Protein AF-D9VXJ0-F1 (afdb_monomer_lite)

Secondary structure (DSSP, 8-state):
--PPP---------------------------PPP-GGGGGSHHHHHHHHHHHHHHHSS-GGGTT--HHHHHHHHHHHHHH-HHHHHHHHH-TTTHHHHHHHHHHHHHHHHHHHHHHHHHH---HHHHHHHHHHTT-

Sequence (137 aa):
MVAAPQGHARGAGPDGHGHEGRRRAREGSGQVTAPDWRVLDLPQVVALAGRAARRIADGYEDTLTMEYEDARQEALIILATKPDMVNECLSDDSLGLGVLYHRLVRDLIDRVKTEAKYRIRHTSYEAACDAAEKGRV

pLDDT: mean 73.37, std 19.94, range [39.03, 95.38]

Foldseek 3Di:
DDDDDDDDDDDDDDPPPPPPPPPVPPPPPPVQPQFALVLVVDVLLLVLLLVLLVCLCVDDPPLVPQHSVNSSVVLSRVCRRCVVLSCVQPVDPVRHSVVVSVVSSVVSVVVSVVVVVVVVVCPDPVNVVVVVVVVPD

Structure (mmCIF, N/CA/C/O backbone):
data_AF-D9VXJ0-F1
#
_entry.id   AF-D9VXJ0-F1
#
loop_
_atom_site.group_PDB
_atom_site.id
_atom_site.type_symbol
_atom_site.label_atom_id
_atom_site.label_alt_id
_atom_site.label_comp_id
_atom_site.label_asym_id
_atom_site.label_entity_id
_atom_site.label_seq_id
_atom_site.pdbx_PDB_ins_code
_atom_site.Cartn_x
_atom_site.Cartn_y
_atom_site.Cartn_z
_atom_site.occupancy
_atom_site.B_iso_or_equiv
_atom_site.auth_seq_id
_atom_site.auth_comp_id
_atom_site.auth_asym_id
_atom_site.auth_atom_id
_atom_site.pdbx_PDB_model_num
ATOM 1 N N . MET A 1 1 ? 57.555 72.807 -22.433 1.00 44.78 1 MET A N 1
ATOM 2 C CA . MET A 1 1 ? 56.144 72.932 -22.010 1.00 44.78 1 MET A CA 1
ATOM 3 C C . MET A 1 1 ? 55.334 71.894 -22.767 1.00 44.78 1 MET A C 1
ATOM 5 O O . MET A 1 1 ? 55.140 72.108 -23.946 1.00 44.78 1 MET A O 1
ATOM 9 N N . VAL A 1 2 ? 54.963 70.777 -22.133 1.00 44.81 2 VAL A N 1
ATOM 10 C CA . VAL A 1 2 ? 53.614 70.163 -22.109 1.00 44.81 2 VAL A CA 1
ATOM 11 C C . VAL A 1 2 ? 53.652 69.162 -20.946 1.00 44.81 2 VAL A C 1
ATOM 13 O O . VAL A 1 2 ? 54.610 68.406 -20.805 1.00 44.81 2 VAL A O 1
ATOM 16 N N . ALA A 1 3 ? 52.673 69.278 -20.054 1.00 42.56 3 ALA A N 1
ATOM 17 C CA . ALA A 1 3 ? 52.608 68.640 -18.748 1.00 42.56 3 ALA A CA 1
ATOM 18 C C . ALA A 1 3 ? 52.122 67.181 -18.806 1.00 42.56 3 ALA A C 1
ATOM 20 O O . ALA A 1 3 ? 51.344 66.803 -19.679 1.00 42.56 3 ALA A O 1
ATOM 21 N N . ALA A 1 4 ? 52.560 66.394 -17.823 1.00 54.94 4 ALA A N 1
ATOM 22 C CA . ALA A 1 4 ? 52.076 65.049 -17.536 1.00 54.94 4 ALA A CA 1
ATOM 23 C C . ALA A 1 4 ? 50.677 65.065 -16.877 1.00 54.94 4 ALA A C 1
ATOM 25 O O . ALA A 1 4 ? 50.439 65.890 -15.992 1.00 54.94 4 ALA A O 1
ATOM 26 N N . PRO A 1 5 ? 49.790 64.115 -17.213 1.00 50.16 5 PRO A N 1
ATOM 27 C CA . PRO A 1 5 ? 48.702 63.660 -16.341 1.00 50.16 5 PRO A CA 1
ATOM 28 C C . PRO A 1 5 ? 49.139 62.368 -15.603 1.00 50.16 5 PRO A C 1
ATOM 30 O O . PRO A 1 5 ? 49.672 61.457 -16.225 1.00 50.16 5 PRO A O 1
ATOM 33 N N . GLN A 1 6 ? 49.210 62.323 -14.266 1.00 49.38 6 GLN A N 1
ATOM 34 C CA . GLN A 1 6 ? 48.147 62.202 -13.243 1.00 49.38 6 GLN A CA 1
ATOM 35 C C . GLN A 1 6 ? 47.547 60.791 -13.051 1.00 49.38 6 GLN A C 1
ATOM 37 O O . GLN A 1 6 ? 46.916 60.268 -13.958 1.00 49.38 6 GLN A O 1
ATOM 42 N N . GLY A 1 7 ? 47.650 60.301 -11.799 1.00 39.03 7 GLY A N 1
ATOM 43 C CA . GLY A 1 7 ? 46.767 59.323 -11.120 1.00 39.03 7 GLY A CA 1
ATOM 44 C C . GLY A 1 7 ? 46.799 57.871 -11.633 1.00 39.03 7 GLY A C 1
ATOM 45 O O . GLY A 1 7 ? 47.072 57.626 -12.790 1.00 39.03 7 GLY A O 1
ATOM 46 N N . HIS A 1 8 ? 46.541 56.812 -10.864 1.00 43.28 8 HIS A N 1
ATOM 47 C CA . HIS A 1 8 ? 45.969 56.670 -9.530 1.00 43.28 8 HIS A CA 1
ATOM 48 C C . HIS A 1 8 ? 46.373 55.319 -8.905 1.00 43.28 8 HIS A C 1
ATOM 50 O O . HIS A 1 8 ? 46.924 54.433 -9.553 1.00 43.28 8 HIS A O 1
ATOM 56 N N . ALA A 1 9 ? 46.121 55.228 -7.601 1.00 46.03 9 ALA A N 1
ATOM 57 C CA . ALA A 1 9 ? 46.594 54.237 -6.651 1.00 46.03 9 ALA A CA 1
ATOM 58 C C . ALA A 1 9 ? 46.166 52.783 -6.923 1.00 46.03 9 ALA A C 1
ATOM 60 O O . ALA A 1 9 ? 45.042 52.493 -7.324 1.00 46.03 9 ALA A O 1
ATOM 61 N N . ARG A 1 10 ? 47.078 51.868 -6.577 1.00 44.34 10 ARG A N 1
ATOM 62 C CA . ARG A 1 10 ? 46.821 50.445 -6.336 1.00 44.34 10 ARG A CA 1
ATOM 63 C C . ARG A 1 10 ? 45.997 50.285 -5.045 1.00 44.34 10 ARG A C 1
ATOM 65 O O . ARG A 1 10 ? 46.545 50.480 -3.964 1.00 44.34 10 ARG A O 1
ATOM 72 N N . GLY A 1 11 ? 44.724 49.904 -5.153 1.00 41.25 11 GLY A N 1
ATOM 73 C CA . GLY A 1 11 ? 43.980 49.157 -4.120 1.00 41.25 11 GLY A CA 1
ATOM 74 C C . GLY A 1 11 ? 43.741 47.744 -4.674 1.00 41.25 11 GLY A C 1
ATOM 75 O O . GLY A 1 11 ? 43.403 47.621 -5.843 1.00 41.25 11 GLY A O 1
ATOM 76 N N . ALA A 1 12 ? 44.158 46.645 -4.040 1.00 42.00 12 ALA A N 1
ATOM 77 C CA . ALA A 1 12 ? 43.692 46.068 -2.774 1.00 42.00 12 ALA A CA 1
ATOM 78 C C . ALA A 1 12 ? 42.211 45.644 -2.830 1.00 42.00 12 ALA A C 1
ATOM 80 O O . ALA A 1 12 ? 41.336 46.499 -2.772 1.00 42.00 12 ALA A O 1
ATOM 81 N N . GLY A 1 13 ? 41.952 44.329 -2.887 1.00 40.47 13 GLY A N 1
ATOM 82 C CA . GLY A 1 13 ? 40.625 43.752 -2.619 1.00 40.47 13 GLY A CA 1
ATOM 83 C C . GLY A 1 13 ? 40.216 42.605 -3.554 1.00 40.47 13 GLY A C 1
ATOM 84 O O . GLY A 1 13 ? 40.078 42.859 -4.745 1.00 40.47 13 GLY A O 1
ATOM 85 N N . PRO A 1 14 ? 40.039 41.363 -3.060 1.00 50.41 14 PRO A N 1
ATOM 86 C CA . PRO A 1 14 ? 39.765 40.184 -3.874 1.00 50.41 14 PRO A CA 1
ATOM 87 C C . PRO A 1 14 ? 38.266 39.848 -3.896 1.00 50.41 14 PRO A C 1
ATOM 89 O O . PRO A 1 14 ? 37.751 39.295 -2.932 1.00 50.41 14 PRO A O 1
ATOM 92 N N . ASP A 1 15 ? 37.584 40.073 -5.017 1.00 45.69 15 ASP A N 1
ATOM 93 C CA . ASP A 1 15 ? 36.212 39.582 -5.210 1.00 45.69 15 ASP A CA 1
ATOM 94 C C . ASP A 1 15 ? 36.232 38.272 -6.000 1.00 45.69 15 ASP A C 1
ATOM 96 O O . ASP A 1 15 ? 35.773 38.150 -7.137 1.00 45.69 15 ASP A O 1
ATOM 100 N N . GLY A 1 16 ? 36.817 37.255 -5.365 1.00 44.56 16 GLY A N 1
ATOM 101 C CA . GLY A 1 16 ? 36.538 35.873 -5.714 1.00 44.56 16 GLY A CA 1
ATOM 102 C C . GLY A 1 16 ? 35.083 35.600 -5.360 1.00 44.56 16 GLY A C 1
ATOM 103 O O . GLY A 1 16 ? 34.765 35.376 -4.195 1.00 44.56 16 GLY A O 1
ATOM 104 N N . HIS A 1 17 ? 34.199 35.646 -6.356 1.00 42.38 17 HIS A N 1
ATOM 105 C CA . HIS A 1 17 ? 32.827 35.182 -6.224 1.00 42.38 17 HIS A CA 1
ATOM 106 C C . HIS A 1 17 ? 32.843 33.723 -5.762 1.00 42.38 17 HIS A C 1
ATOM 108 O O . HIS A 1 17 ? 33.020 32.789 -6.546 1.00 42.38 17 HIS A O 1
ATOM 114 N N . GLY A 1 18 ? 32.679 33.546 -4.453 1.00 40.06 18 GLY A N 1
ATOM 115 C CA . GLY A 1 18 ? 32.410 32.267 -3.840 1.00 40.06 18 GLY A CA 1
ATOM 116 C C . GLY A 1 18 ? 31.167 31.686 -4.491 1.00 40.06 18 GLY A C 1
ATOM 117 O O . GLY A 1 18 ? 30.056 32.183 -4.308 1.00 40.06 18 GLY A O 1
ATOM 118 N N . HIS A 1 19 ? 31.351 30.606 -5.245 1.00 44.59 19 HIS A N 1
ATOM 119 C CA . HIS A 1 19 ? 30.290 29.647 -5.499 1.00 44.59 19 HIS A CA 1
ATOM 120 C C . HIS A 1 19 ? 29.977 28.950 -4.174 1.00 44.59 19 HIS A C 1
ATOM 122 O O . HIS A 1 19 ? 30.321 27.792 -3.945 1.00 44.59 19 HIS A O 1
ATOM 128 N N . GLU A 1 20 ? 29.322 29.685 -3.282 1.00 42.28 20 GLU A N 1
ATOM 129 C CA . GLU A 1 20 ? 28.679 29.152 -2.100 1.00 42.28 20 GLU A CA 1
ATOM 130 C C . GLU A 1 20 ? 27.429 28.429 -2.599 1.00 42.28 20 GLU A C 1
ATOM 132 O O . GLU A 1 20 ? 26.310 28.947 -2.668 1.00 42.28 20 GLU A O 1
ATOM 137 N N . GLY A 1 21 ? 27.677 27.217 -3.097 1.00 45.91 21 GLY A N 1
ATOM 138 C CA . GLY A 1 21 ? 26.655 26.253 -3.421 1.00 45.91 21 GLY A CA 1
ATOM 139 C C . GLY A 1 21 ? 25.838 26.034 -2.163 1.00 45.91 21 GLY A C 1
ATOM 140 O O . GLY A 1 21 ? 26.228 25.261 -1.293 1.00 45.91 21 GLY A O 1
ATOM 141 N N . ARG A 1 22 ? 24.700 26.730 -2.094 1.00 45.00 22 ARG A N 1
ATOM 142 C CA . ARG A 1 22 ? 23.579 26.465 -1.197 1.00 45.00 22 ARG A CA 1
ATOM 143 C C . ARG A 1 22 ? 23.142 25.016 -1.392 1.00 45.00 22 ARG A C 1
ATOM 145 O O . ARG A 1 22 ? 22.137 24.731 -2.041 1.00 45.00 22 ARG A O 1
ATOM 152 N N . ARG A 1 23 ? 23.876 24.083 -0.788 1.00 49.06 23 ARG A N 1
ATOM 153 C CA . ARG A 1 23 ? 23.330 22.806 -0.354 1.00 49.06 23 ARG A CA 1
ATOM 154 C C . ARG A 1 23 ? 22.360 23.177 0.752 1.00 49.06 23 ARG A C 1
ATOM 156 O O . ARG A 1 23 ? 22.730 23.234 1.917 1.00 49.06 23 ARG A O 1
ATOM 163 N N . ARG A 1 24 ? 21.129 23.525 0.364 1.00 48.41 24 ARG A N 1
ATOM 164 C CA . ARG A 1 24 ? 20.001 23.503 1.288 1.00 48.41 24 ARG A CA 1
ATOM 165 C C . ARG A 1 24 ? 19.990 22.092 1.847 1.00 48.41 24 ARG A C 1
ATOM 167 O O . ARG A 1 24 ? 19.615 21.153 1.145 1.00 48.41 24 ARG A O 1
ATOM 174 N N . ALA A 1 25 ? 20.500 21.964 3.065 1.00 42.81 25 ALA A N 1
ATOM 175 C CA . ALA A 1 25 ? 20.312 20.799 3.885 1.00 42.81 25 ALA A CA 1
ATOM 176 C C . ALA A 1 25 ? 18.806 20.551 3.882 1.00 42.81 25 ALA A C 1
ATOM 178 O O . ALA A 1 25 ? 18.019 21.365 4.366 1.00 42.81 25 ALA A O 1
ATOM 179 N N . ARG A 1 26 ? 18.388 19.467 3.230 1.00 45.84 26 ARG A N 1
ATOM 180 C CA . ARG A 1 26 ? 17.041 18.936 3.384 1.00 45.84 26 ARG A CA 1
ATOM 181 C C . ARG A 1 26 ? 17.023 18.248 4.747 1.00 45.84 26 ARG A C 1
ATOM 183 O O . ARG A 1 26 ? 16.883 17.037 4.827 1.00 45.84 26 ARG A O 1
ATOM 190 N N . GLU A 1 27 ? 17.207 19.032 5.805 1.00 43.00 27 GLU A N 1
ATOM 191 C CA . GLU A 1 27 ? 16.876 18.674 7.180 1.00 43.00 27 GLU A CA 1
ATOM 192 C C . GLU A 1 27 ? 15.352 18.739 7.298 1.00 43.00 27 GLU A C 1
ATOM 194 O O . GLU A 1 27 ? 14.767 19.563 7.988 1.00 43.00 27 GLU A O 1
ATOM 199 N N . GLY A 1 28 ? 14.679 17.875 6.540 1.00 43.25 28 GLY A N 1
ATOM 200 C CA . GLY A 1 28 ? 13.444 17.326 7.049 1.00 43.25 28 GLY A CA 1
ATOM 201 C C . GLY A 1 28 ? 13.898 16.308 8.072 1.00 43.25 28 GLY A C 1
ATOM 202 O O . GLY A 1 28 ? 14.433 15.270 7.683 1.00 43.25 28 GLY A O 1
ATOM 203 N N . SER A 1 29 ? 13.732 16.607 9.357 1.00 43.16 29 SER A N 1
ATOM 204 C CA . SER A 1 29 ? 13.659 15.589 10.397 1.00 43.16 29 SER A CA 1
ATOM 205 C C . SER A 1 29 ? 12.475 14.686 10.051 1.00 43.16 29 SER A C 1
ATOM 207 O O . SER A 1 29 ? 11.370 14.845 10.564 1.00 43.16 29 SER A O 1
ATOM 209 N N . GLY A 1 30 ? 12.684 13.789 9.086 1.00 44.53 30 GLY A N 1
ATOM 210 C CA . GLY A 1 30 ? 11.835 12.646 8.841 1.00 44.53 30 GLY A CA 1
ATOM 211 C C . GLY A 1 30 ? 12.013 11.782 10.062 1.00 44.53 30 GLY A C 1
ATOM 212 O O . GLY A 1 30 ? 12.897 10.932 10.092 1.00 44.53 30 GLY A O 1
ATOM 213 N N . GLN A 1 31 ? 11.259 12.098 11.111 1.00 48.94 31 GLN A N 1
ATOM 214 C CA . GLN A 1 31 ? 11.128 11.227 12.252 1.00 48.94 31 GLN A CA 1
ATOM 215 C C . GLN A 1 31 ? 10.645 9.913 11.658 1.00 48.94 31 GLN A C 1
ATOM 217 O O . GLN A 1 31 ? 9.537 9.831 11.131 1.00 48.94 31 GLN A O 1
ATOM 222 N N . VAL A 1 32 ? 11.547 8.937 11.590 1.00 55.75 32 VAL A N 1
ATOM 223 C CA . VAL A 1 32 ? 11.204 7.603 11.125 1.00 55.75 32 VAL A CA 1
ATOM 224 C C . VAL A 1 32 ? 10.357 7.038 12.248 1.00 55.75 32 VAL A C 1
ATOM 226 O O . VAL A 1 32 ? 10.885 6.504 13.222 1.00 55.75 32 VAL A O 1
ATOM 229 N N . THR A 1 33 ? 9.046 7.267 12.173 1.00 69.62 33 THR A N 1
ATOM 230 C CA . THR A 1 33 ? 8.088 6.584 13.031 1.00 69.62 33 THR A CA 1
ATOM 231 C C . THR A 1 33 ? 8.358 5.099 12.847 1.00 69.62 33 THR A C 1
ATOM 233 O O . THR A 1 33 ? 8.445 4.610 11.716 1.00 69.62 33 THR A O 1
ATOM 236 N N . ALA A 1 34 ? 8.612 4.402 13.955 1.00 82.62 34 ALA A N 1
ATOM 237 C CA . ALA A 1 34 ? 8.861 2.973 13.902 1.00 82.62 34 ALA A CA 1
ATOM 238 C C . ALA A 1 34 ? 7.673 2.296 13.196 1.00 82.62 34 ALA A C 1
ATOM 240 O O . ALA A 1 34 ? 6.533 2.698 13.445 1.00 82.62 34 ALA A O 1
ATOM 241 N N . PRO A 1 35 ? 7.912 1.301 12.323 1.00 88.00 35 PRO A N 1
ATOM 242 C CA . PRO A 1 35 ? 6.818 0.608 11.667 1.00 88.00 35 PRO A CA 1
ATOM 243 C C . PRO A 1 35 ? 5.876 -0.003 12.709 1.00 88.00 35 PRO A C 1
ATOM 245 O O . PRO A 1 35 ? 6.332 -0.715 13.608 1.00 88.00 35 PRO A O 1
ATOM 248 N N . ASP A 1 36 ? 4.577 0.256 12.580 1.00 91.62 36 ASP A N 1
ATOM 249 C CA . ASP A 1 36 ? 3.549 -0.381 13.398 1.00 91.62 36 ASP A CA 1
ATOM 250 C C . ASP A 1 36 ? 2.834 -1.442 12.567 1.00 91.62 36 ASP A C 1
ATOM 252 O O . ASP A 1 36 ? 1.962 -1.159 11.749 1.00 91.62 36 ASP A O 1
ATOM 256 N N . TRP A 1 37 ? 3.220 -2.695 12.783 1.00 91.69 37 TRP A N 1
ATOM 257 C CA . TRP A 1 37 ? 2.661 -3.840 12.071 1.00 91.69 37 TRP A CA 1
ATOM 258 C C . TRP A 1 37 ? 1.235 -4.184 12.515 1.00 91.69 37 TRP A C 1
ATOM 260 O O . TRP A 1 37 ? 0.538 -4.884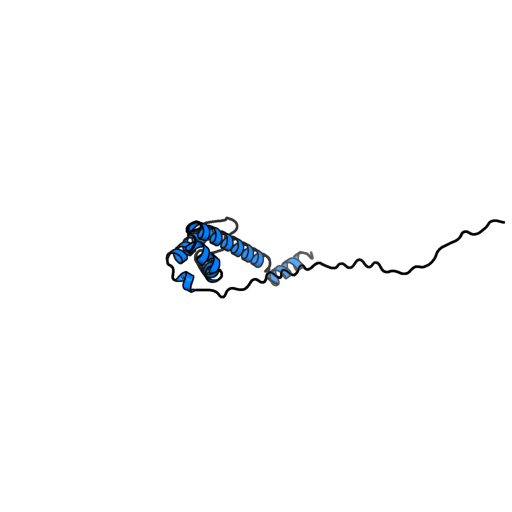 11.784 1.00 91.69 37 TRP A O 1
ATOM 270 N N . ARG A 1 38 ? 0.766 -3.663 13.661 1.00 92.62 38 ARG A N 1
ATOM 271 C CA . ARG A 1 38 ? -0.589 -3.928 14.181 1.00 92.62 38 ARG A CA 1
ATOM 272 C C . ARG A 1 38 ? -1.678 -3.351 13.287 1.00 92.62 38 ARG A C 1
ATOM 274 O O . ARG A 1 38 ? -2.793 -3.859 13.265 1.00 92.62 38 ARG A O 1
ATOM 281 N N . VAL A 1 39 ? -1.366 -2.327 12.490 1.00 89.50 39 VAL A N 1
ATOM 282 C CA . VAL A 1 39 ? -2.313 -1.772 11.507 1.00 89.50 39 VAL A CA 1
ATOM 283 C C . VAL A 1 39 ? -2.728 -2.803 10.451 1.00 89.50 39 VAL A C 1
ATOM 285 O O . VAL A 1 39 ? -3.777 -2.654 9.826 1.00 89.50 39 VAL A O 1
ATOM 288 N N . LEU A 1 40 ? -1.930 -3.861 10.266 1.00 91.88 40 LEU A N 1
ATOM 289 C CA . LEU A 1 40 ? -2.217 -4.965 9.352 1.00 91.88 40 LEU A CA 1
ATOM 290 C C . LEU A 1 40 ? -3.111 -6.049 9.976 1.00 91.88 40 LEU A C 1
ATOM 292 O O . LEU A 1 40 ? -3.616 -6.894 9.242 1.00 91.88 40 LEU A O 1
ATOM 296 N N . ASP A 1 41 ? -3.375 -6.004 11.286 1.00 93.50 41 ASP A N 1
ATOM 297 C CA . ASP A 1 41 ? -4.360 -6.889 11.929 1.00 93.50 41 ASP A CA 1
ATOM 298 C C . ASP A 1 41 ? -5.800 -6.508 11.538 1.00 93.50 41 ASP A C 1
ATOM 300 O O . ASP A 1 41 ? -6.735 -7.289 11.712 1.00 93.50 41 ASP A O 1
ATOM 304 N N . LEU A 1 42 ? -5.990 -5.307 10.980 1.00 92.44 42 LEU A N 1
ATOM 305 C CA . LEU A 1 42 ? -7.277 -4.800 10.520 1.00 92.44 42 LEU A CA 1
ATOM 306 C C . LEU A 1 42 ? -7.607 -5.352 9.120 1.00 92.44 42 LEU A C 1
ATOM 308 O O . LEU A 1 42 ? -6.978 -4.947 8.133 1.00 92.44 42 LEU A O 1
ATOM 312 N N . PRO A 1 43 ? -8.646 -6.199 8.967 1.00 92.88 43 PRO A N 1
ATOM 313 C CA . PRO A 1 43 ? -8.957 -6.830 7.683 1.00 92.88 43 PRO A CA 1
ATOM 314 C C . PRO A 1 43 ? -9.257 -5.818 6.574 1.00 92.88 43 PRO A C 1
ATOM 316 O O . PRO A 1 43 ? -8.882 -6.027 5.418 1.00 92.88 43 PRO A O 1
ATOM 319 N N . GLN A 1 44 ? -9.890 -4.688 6.911 1.00 91.94 44 GLN A N 1
ATOM 320 C CA . GLN A 1 44 ? -10.181 -3.635 5.939 1.00 91.94 44 GLN A CA 1
ATOM 321 C C . GLN A 1 44 ? -8.918 -2.963 5.378 1.00 91.94 44 GLN A C 1
ATOM 323 O O . GLN A 1 44 ? -8.921 -2.553 4.216 1.00 91.94 44 GLN A O 1
ATOM 328 N N . VAL A 1 45 ? -7.841 -2.880 6.167 1.00 91.94 45 VAL A N 1
ATOM 329 C CA . VAL A 1 45 ? -6.557 -2.290 5.757 1.00 91.94 45 VAL A CA 1
ATOM 330 C C . VAL A 1 45 ? -5.833 -3.241 4.804 1.00 91.94 45 VAL A C 1
ATOM 332 O O . VAL A 1 45 ? -5.409 -2.832 3.723 1.00 91.94 45 VAL A O 1
ATOM 335 N N . VAL A 1 46 ? -5.799 -4.536 5.128 1.00 94.31 46 VAL A N 1
ATOM 336 C CA . VAL A 1 46 ? -5.213 -5.571 4.258 1.00 94.31 46 VAL A CA 1
ATOM 337 C C . VAL A 1 46 ? -5.977 -5.698 2.936 1.00 94.31 46 VAL A C 1
ATOM 339 O O . VAL A 1 46 ? -5.372 -5.759 1.863 1.00 94.31 46 VAL A O 1
ATOM 342 N N . ALA A 1 47 ? -7.312 -5.678 2.976 1.00 93.94 47 ALA A N 1
ATOM 343 C CA . ALA A 1 47 ? -8.135 -5.704 1.767 1.00 93.94 47 ALA A CA 1
ATOM 344 C C . ALA A 1 47 ? -7.909 -4.461 0.887 1.00 93.94 47 ALA A C 1
ATOM 346 O O . ALA A 1 47 ? -7.925 -4.537 -0.345 1.00 93.94 47 ALA A O 1
ATOM 347 N N . LEU A 1 48 ? -7.679 -3.300 1.505 1.00 94.19 48 LEU A N 1
ATOM 348 C CA . LEU A 1 48 ? -7.350 -2.063 0.804 1.00 94.19 48 LEU A CA 1
ATOM 349 C C . LEU A 1 48 ? -5.974 -2.133 0.125 1.00 94.19 48 LEU A C 1
ATOM 351 O O . LEU A 1 48 ? -5.873 -1.707 -1.026 1.00 94.19 48 LEU A O 1
ATOM 355 N N . ALA A 1 49 ? -4.976 -2.752 0.762 1.00 94.12 49 ALA A N 1
ATOM 356 C CA . ALA A 1 49 ? -3.679 -3.027 0.143 1.00 94.12 49 ALA A CA 1
ATOM 357 C C . ALA A 1 49 ? -3.822 -3.884 -1.127 1.00 94.12 49 ALA A C 1
ATOM 359 O O . ALA A 1 49 ? -3.284 -3.524 -2.171 1.00 94.1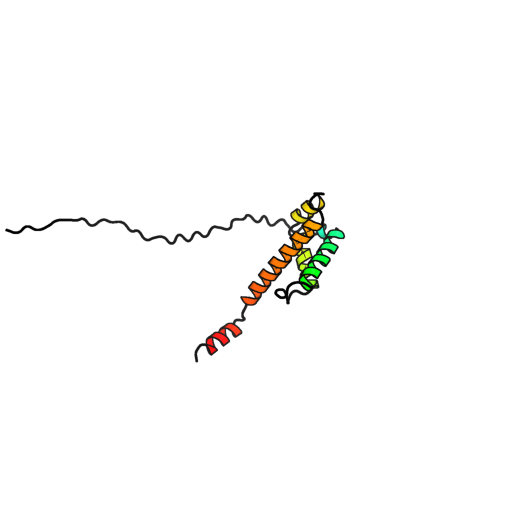2 49 ALA A O 1
ATOM 360 N N . GLY A 1 50 ? -4.627 -4.953 -1.085 1.00 94.06 50 GLY A N 1
ATOM 361 C CA . GLY A 1 50 ? -4.900 -5.790 -2.263 1.00 94.06 50 GLY A CA 1
ATOM 362 C C . GLY A 1 50 ? -5.575 -5.024 -3.409 1.00 94.06 50 GLY A C 1
ATOM 363 O O . GLY A 1 50 ? -5.185 -5.153 -4.569 1.00 94.06 50 GLY A O 1
ATOM 364 N N . ARG A 1 51 ? -6.546 -4.154 -3.102 1.00 93.81 51 ARG A N 1
ATOM 365 C CA . ARG A 1 51 ? -7.194 -3.297 -4.115 1.00 93.81 51 ARG A CA 1
ATOM 366 C C . ARG A 1 51 ? -6.233 -2.278 -4.726 1.00 93.81 51 ARG A C 1
ATOM 368 O O . ARG A 1 51 ? -6.315 -2.007 -5.923 1.00 93.81 51 ARG A O 1
ATOM 375 N N . ALA A 1 52 ? -5.353 -1.690 -3.918 1.00 92.38 52 ALA A N 1
ATOM 376 C CA . ALA A 1 52 ? -4.346 -0.750 -4.400 1.00 92.38 52 ALA A CA 1
ATOM 377 C C . ALA A 1 52 ? -3.321 -1.463 -5.291 1.00 92.38 52 ALA A C 1
ATOM 379 O O . ALA A 1 52 ? -3.071 -1.008 -6.404 1.00 92.38 52 ALA A O 1
ATOM 380 N N . ALA A 1 53 ? -2.832 -2.627 -4.860 1.00 91.81 53 ALA A N 1
ATOM 381 C CA . ALA A 1 53 ? -1.927 -3.475 -5.629 1.00 91.81 53 ALA A CA 1
ATOM 382 C C . ALA A 1 53 ? -2.519 -3.875 -6.980 1.00 91.81 53 ALA A C 1
ATOM 384 O O . ALA A 1 53 ? -1.862 -3.730 -8.006 1.00 91.81 53 ALA A O 1
ATOM 385 N N . ARG A 1 54 ? -3.796 -4.285 -7.007 1.00 90.88 54 ARG A N 1
ATOM 386 C CA . ARG A 1 54 ? -4.497 -4.610 -8.254 1.00 90.88 54 ARG A CA 1
ATOM 387 C C . ARG A 1 54 ? -4.521 -3.427 -9.217 1.00 90.88 54 ARG A C 1
ATOM 389 O O . ARG A 1 54 ? -4.263 -3.604 -10.399 1.00 90.88 54 ARG A O 1
ATOM 396 N N . ARG A 1 55 ? -4.762 -2.213 -8.711 1.00 88.88 55 ARG A N 1
ATOM 397 C CA . ARG A 1 55 ? -4.737 -1.000 -9.537 1.00 88.88 55 ARG A CA 1
ATOM 398 C C . ARG A 1 55 ? -3.356 -0.697 -10.119 1.00 88.88 55 ARG A C 1
ATOM 400 O O . ARG A 1 55 ? -3.306 -0.139 -11.209 1.00 88.88 55 ARG A O 1
ATOM 407 N N . ILE A 1 56 ? -2.273 -1.019 -9.415 1.00 87.12 56 ILE A N 1
ATOM 408 C CA . ILE A 1 56 ? -0.919 -0.839 -9.952 1.00 87.12 56 ILE A CA 1
ATOM 409 C C . ILE A 1 56 ? -0.562 -1.949 -10.941 1.00 87.12 56 ILE A C 1
ATOM 411 O O . ILE A 1 56 ? -0.011 -1.657 -11.989 1.00 87.12 56 ILE A O 1
ATOM 415 N N . ALA A 1 57 ? -0.918 -3.198 -10.646 1.00 84.88 57 ALA A N 1
ATOM 416 C CA . ALA A 1 57 ? -0.656 -4.325 -11.539 1.00 84.88 57 ALA A CA 1
ATOM 417 C C . ALA A 1 57 ? -1.439 -4.222 -12.862 1.00 84.88 57 ALA A C 1
ATOM 419 O O . ALA A 1 57 ? -0.910 -4.543 -13.920 1.00 84.88 57 ALA A O 1
ATOM 420 N N . ASP A 1 58 ? -2.691 -3.756 -12.808 1.00 84.12 58 ASP A N 1
ATOM 421 C CA . ASP A 1 58 ? -3.537 -3.560 -13.994 1.00 84.12 58 ASP A CA 1
ATOM 422 C C . ASP A 1 58 ? -3.311 -2.192 -14.668 1.00 84.12 58 ASP A C 1
ATOM 424 O O . ASP A 1 58 ? -3.816 -1.943 -15.764 1.00 84.12 58 ASP A O 1
ATOM 428 N N . GLY A 1 59 ? -2.645 -1.257 -13.987 1.00 70.50 59 GLY A N 1
ATOM 429 C CA . GLY A 1 59 ? -2.601 0.151 -14.364 1.00 70.50 59 GLY A CA 1
ATOM 430 C C . GLY A 1 59 ? -1.212 0.618 -14.767 1.00 70.50 59 GLY A C 1
ATOM 431 O O . GLY A 1 59 ? -0.221 0.209 -14.185 1.00 70.50 59 GLY A O 1
ATOM 432 N N . TYR A 1 60 ? -1.194 1.576 -15.697 1.00 57.44 60 TYR A N 1
ATOM 433 C CA . TYR A 1 60 ? -0.030 2.286 -16.239 1.00 57.44 60 TYR A CA 1
ATOM 434 C C . TYR A 1 60 ? 0.860 1.475 -17.197 1.00 57.44 60 TYR A C 1
ATOM 436 O O . TYR A 1 60 ? 1.665 0.639 -16.803 1.00 57.44 60 TYR A O 1
ATOM 444 N N . GLU A 1 61 ? 0.783 1.861 -18.475 1.00 56.16 61 GLU A N 1
ATOM 445 C CA . GLU A 1 61 ? 1.717 1.498 -19.555 1.00 56.16 61 GLU A CA 1
ATOM 446 C C . GLU A 1 61 ? 3.191 1.736 -19.155 1.00 56.16 61 GLU A C 1
ATOM 448 O O . GLU A 1 61 ? 4.065 0.981 -19.554 1.00 56.16 61 GLU A O 1
ATOM 453 N N . ASP A 1 62 ? 3.472 2.726 -18.295 1.00 57.25 62 ASP A N 1
ATOM 454 C CA . ASP A 1 62 ? 4.820 3.020 -17.774 1.00 57.25 62 ASP A CA 1
ATOM 455 C C . ASP A 1 62 ? 5.257 2.139 -16.583 1.00 57.25 62 ASP A C 1
ATOM 457 O O . ASP A 1 62 ? 6.453 2.024 -16.308 1.00 57.25 62 ASP A O 1
ATOM 461 N N . THR A 1 63 ? 4.328 1.529 -15.834 1.00 56.97 63 THR A N 1
ATOM 462 C CA . THR A 1 63 ? 4.634 0.696 -14.648 1.00 56.97 63 THR A CA 1
ATOM 463 C C . THR A 1 63 ? 4.617 -0.798 -14.953 1.00 56.97 63 THR A C 1
ATOM 465 O O . THR A 1 63 ? 4.468 -1.604 -14.037 1.00 56.97 63 THR A O 1
ATOM 468 N N . LEU A 1 64 ? 4.865 -1.150 -16.220 1.00 58.19 64 LEU A N 1
ATOM 469 C CA . LEU A 1 64 ? 4.917 -2.479 -16.857 1.00 58.19 64 LEU A CA 1
ATOM 470 C C . LEU A 1 64 ? 5.788 -3.564 -16.172 1.00 58.19 64 LEU A C 1
ATOM 472 O O . LEU A 1 64 ? 6.058 -4.598 -16.772 1.00 58.19 64 LEU A O 1
ATOM 476 N N . THR A 1 65 ? 6.275 -3.358 -14.948 1.00 65.75 65 THR A N 1
ATOM 477 C CA . THR A 1 65 ? 7.254 -4.239 -14.297 1.00 65.75 65 THR A CA 1
ATOM 478 C C . THR A 1 65 ? 6.978 -4.590 -12.839 1.00 65.75 65 THR A C 1
ATOM 480 O O . THR A 1 65 ? 7.760 -5.367 -12.302 1.00 65.75 65 THR A O 1
ATOM 483 N N . MET A 1 66 ? 5.952 -4.039 -12.176 1.00 79.94 66 MET A N 1
ATOM 484 C CA . MET A 1 66 ? 5.650 -4.461 -10.801 1.00 79.94 66 MET A CA 1
ATOM 485 C C . MET A 1 66 ? 4.569 -5.537 -10.812 1.00 79.94 66 MET A C 1
ATOM 487 O O . MET A 1 66 ? 3.438 -5.284 -11.230 1.00 79.94 66 MET A O 1
ATOM 491 N N . GLU A 1 67 ? 4.922 -6.737 -10.357 1.00 85.94 67 GLU A N 1
ATOM 492 C CA . GLU A 1 67 ? 3.967 -7.829 -10.216 1.00 85.94 67 GLU A CA 1
ATOM 493 C C . GLU A 1 67 ? 2.952 -7.522 -9.107 1.00 85.94 67 GLU A C 1
ATOM 495 O O . GLU A 1 67 ? 3.208 -6.737 -8.193 1.00 85.94 67 GLU A O 1
ATOM 500 N N . TYR A 1 68 ? 1.771 -8.144 -9.172 1.00 89.81 68 TYR A N 1
ATOM 501 C CA . TYR A 1 68 ? 0.721 -7.925 -8.173 1.00 89.81 68 TYR A CA 1
ATOM 502 C C . TYR A 1 68 ? 1.192 -8.230 -6.745 1.00 89.81 68 TYR A C 1
ATOM 504 O O . TYR A 1 68 ? 0.842 -7.490 -5.825 1.00 89.81 68 TYR A O 1
ATOM 512 N N . GLU A 1 69 ? 1.959 -9.307 -6.550 1.00 90.81 69 GLU A N 1
ATOM 513 C CA . GLU A 1 69 ? 2.411 -9.696 -5.212 1.00 90.81 69 GLU A CA 1
ATOM 514 C C . GLU A 1 69 ? 3.452 -8.711 -4.670 1.00 90.81 69 GLU A C 1
ATOM 516 O O . GLU A 1 69 ? 3.314 -8.266 -3.531 1.00 90.81 69 GLU A O 1
ATOM 521 N N . ASP A 1 70 ? 4.390 -8.261 -5.509 1.00 89.69 70 ASP A N 1
ATOM 522 C CA . ASP A 1 70 ? 5.337 -7.196 -5.158 1.00 89.69 70 ASP A CA 1
ATOM 523 C C . ASP A 1 70 ? 4.593 -5.906 -4.794 1.00 89.69 70 ASP A C 1
ATOM 525 O O . ASP A 1 70 ? 4.837 -5.290 -3.756 1.00 89.69 70 ASP A O 1
ATOM 529 N N . ALA A 1 71 ? 3.597 -5.535 -5.603 1.00 90.81 71 ALA A N 1
ATOM 530 C CA . ALA A 1 71 ? 2.783 -4.354 -5.362 1.00 90.81 71 ALA A CA 1
ATOM 531 C C . ALA A 1 71 ? 2.005 -4.434 -4.050 1.00 90.81 71 ALA A C 1
ATOM 533 O O . ALA A 1 71 ? 1.860 -3.443 -3.331 1.00 90.81 71 ALA A O 1
ATOM 534 N N . ARG A 1 72 ? 1.491 -5.622 -3.735 1.00 94.00 72 ARG A N 1
ATOM 535 C CA . ARG A 1 72 ? 0.787 -5.899 -2.488 1.00 94.00 72 ARG A CA 1
ATOM 536 C C . ARG A 1 72 ? 1.737 -5.832 -1.303 1.00 94.00 72 ARG A C 1
ATOM 538 O O . ARG A 1 72 ? 1.366 -5.258 -0.281 1.00 94.00 72 ARG A O 1
ATOM 545 N N . GLN A 1 73 ? 2.942 -6.370 -1.429 1.00 94.06 73 GLN A N 1
ATOM 546 C CA . GLN A 1 73 ? 3.940 -6.324 -0.372 1.00 94.06 73 GLN A CA 1
ATOM 547 C C . GLN A 1 73 ? 4.390 -4.887 -0.087 1.00 94.06 73 GLN A C 1
ATOM 549 O O . GLN A 1 73 ? 4.349 -4.459 1.067 1.00 94.06 73 GLN A O 1
ATOM 554 N N . GLU A 1 74 ? 4.708 -4.103 -1.119 1.00 93.56 74 GLU A N 1
ATOM 555 C CA . GLU A 1 74 ? 5.041 -2.682 -0.965 1.00 93.56 74 GLU A CA 1
ATOM 556 C C . GLU A 1 74 ? 3.876 -1.898 -0.348 1.00 93.56 74 GLU A C 1
ATOM 558 O O . GLU A 1 74 ? 4.084 -1.057 0.527 1.00 93.56 74 GLU A O 1
ATOM 563 N N . ALA A 1 75 ? 2.632 -2.213 -0.724 1.00 94.25 75 ALA A N 1
ATOM 564 C CA . ALA A 1 75 ? 1.456 -1.580 -0.134 1.00 94.25 75 ALA A CA 1
ATOM 565 C C . ALA A 1 75 ? 1.366 -1.837 1.380 1.00 94.25 75 ALA A C 1
ATOM 567 O O . ALA A 1 75 ? 1.116 -0.911 2.151 1.00 94.25 75 ALA A O 1
ATOM 568 N N . LEU A 1 76 ? 1.601 -3.078 1.818 1.00 95.38 76 LEU A N 1
ATOM 569 C CA . LEU A 1 76 ? 1.607 -3.446 3.237 1.00 95.38 76 LEU A CA 1
ATOM 570 C C . LEU A 1 76 ? 2.754 -2.766 3.995 1.00 95.38 76 LEU A C 1
ATOM 572 O O . LEU A 1 76 ? 2.544 -2.272 5.103 1.00 95.38 76 LEU A O 1
ATOM 576 N N . ILE A 1 77 ? 3.942 -2.682 3.388 1.00 94.81 77 ILE A N 1
ATOM 577 C CA . ILE A 1 77 ? 5.097 -1.981 3.963 1.00 94.81 77 ILE A CA 1
ATOM 578 C C . ILE A 1 77 ? 4.788 -0.490 4.133 1.00 94.81 77 ILE A C 1
ATOM 580 O O . ILE A 1 77 ? 5.053 0.070 5.196 1.00 94.81 77 ILE A O 1
ATOM 584 N N . ILE A 1 78 ? 4.194 0.165 3.134 1.00 93.94 78 ILE A N 1
ATOM 585 C CA . ILE A 1 78 ? 3.813 1.584 3.220 1.00 93.94 78 ILE A CA 1
ATOM 586 C C . ILE A 1 78 ? 2.819 1.811 4.363 1.00 93.94 78 ILE A C 1
ATOM 588 O O . ILE A 1 78 ? 2.994 2.739 5.150 1.00 93.94 78 ILE A O 1
ATOM 592 N N . LEU A 1 79 ? 1.800 0.959 4.485 1.00 94.38 79 LEU A N 1
ATOM 593 C CA . LEU A 1 79 ? 0.799 1.078 5.547 1.00 94.38 79 LEU A CA 1
ATOM 594 C C . LEU A 1 79 ? 1.420 0.889 6.937 1.00 94.38 79 LEU A C 1
ATOM 596 O O . LEU A 1 79 ? 1.149 1.686 7.831 1.00 94.38 79 LEU A O 1
ATOM 600 N N . ALA A 1 80 ? 2.301 -0.100 7.100 1.00 93.88 80 ALA A N 1
ATOM 601 C CA . ALA A 1 80 ? 2.996 -0.346 8.363 1.00 93.88 80 ALA A CA 1
ATOM 602 C C . ALA A 1 80 ? 4.012 0.756 8.714 1.00 93.88 80 ALA A C 1
ATOM 604 O O . ALA A 1 80 ? 4.193 1.080 9.882 1.00 93.88 80 ALA A O 1
ATOM 605 N N . THR A 1 81 ? 4.679 1.351 7.722 1.00 93.06 81 THR A N 1
ATOM 606 C CA . THR A 1 81 ? 5.686 2.415 7.926 1.00 93.06 81 THR A CA 1
ATOM 607 C C . THR A 1 81 ? 5.081 3.809 8.077 1.00 93.06 81 THR A C 1
ATOM 609 O O . THR A 1 81 ? 5.762 4.724 8.536 1.00 93.06 81 THR A O 1
ATOM 612 N N . LYS A 1 82 ? 3.802 3.982 7.726 1.00 92.69 82 LYS A N 1
ATOM 613 C CA . LYS A 1 82 ? 3.047 5.229 7.896 1.00 92.69 82 LYS A CA 1
ATOM 614 C C . LYS A 1 82 ? 1.789 5.004 8.745 1.00 92.69 82 LYS A C 1
ATOM 616 O O . LYS A 1 82 ? 0.681 5.270 8.269 1.00 92.69 82 LYS A O 1
ATOM 621 N N . PRO A 1 83 ? 1.927 4.551 10.002 1.00 91.00 83 PRO A N 1
ATOM 622 C CA . PRO A 1 83 ? 0.767 4.221 10.820 1.00 91.00 83 PRO A CA 1
ATOM 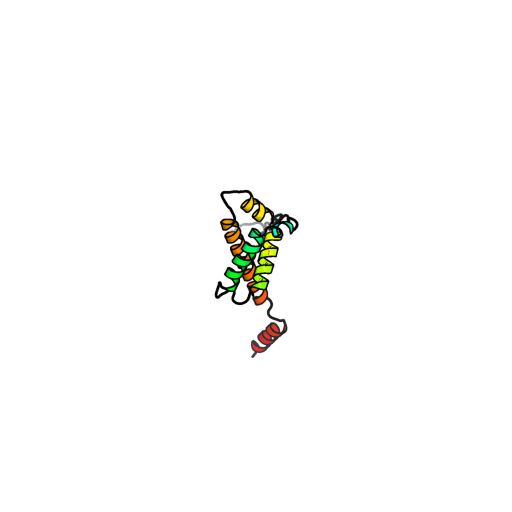623 C C . PRO A 1 83 ? -0.080 5.446 11.164 1.00 91.00 83 PRO A C 1
ATOM 625 O O . PRO A 1 83 ? -1.298 5.332 11.237 1.00 91.00 83 PRO A O 1
ATOM 628 N N . ASP A 1 84 ? 0.523 6.633 11.266 1.00 91.38 84 ASP A N 1
ATOM 629 C CA . ASP A 1 84 ? -0.201 7.888 11.502 1.00 91.38 84 ASP A CA 1
ATOM 630 C C . ASP A 1 84 ? -1.228 8.173 10.400 1.00 91.38 84 ASP A C 1
ATOM 632 O O . ASP A 1 84 ? -2.355 8.559 10.691 1.00 91.38 84 ASP A O 1
ATOM 636 N N . MET A 1 85 ? -0.883 7.898 9.136 1.00 91.94 85 MET A N 1
ATOM 637 C CA . MET A 1 85 ? -1.802 8.048 8.003 1.00 91.94 85 MET A CA 1
ATOM 638 C C . MET A 1 85 ? -2.982 7.078 8.107 1.00 91.94 85 MET A C 1
ATOM 640 O O . MET A 1 85 ? -4.111 7.443 7.778 1.00 91.94 85 MET A O 1
ATOM 644 N N . VAL A 1 86 ? -2.723 5.838 8.532 1.00 90.94 86 VAL A N 1
ATOM 645 C CA . VAL A 1 86 ? -3.764 4.819 8.704 1.00 90.94 86 VAL A CA 1
ATOM 646 C C . VAL A 1 86 ? -4.684 5.216 9.853 1.00 90.94 86 VAL A C 1
ATOM 648 O O . VAL A 1 86 ? -5.897 5.260 9.673 1.00 90.94 86 VAL A O 1
ATOM 651 N N . ASN A 1 87 ? -4.111 5.574 10.999 1.00 90.88 87 ASN A N 1
ATOM 652 C CA . ASN A 1 87 ? -4.853 5.966 12.190 1.00 90.88 87 ASN A CA 1
ATOM 653 C C . ASN A 1 87 ? -5.684 7.234 11.957 1.00 90.88 87 ASN A C 1
ATOM 655 O O . ASN A 1 87 ? -6.848 7.258 12.346 1.00 90.88 87 ASN A O 1
ATOM 659 N N . GLU A 1 88 ? -5.141 8.247 11.274 1.00 91.56 88 GLU A N 1
ATOM 660 C CA . GLU A 1 88 ? -5.866 9.463 10.872 1.00 91.56 88 GLU A CA 1
ATOM 661 C C . GLU A 1 88 ? -7.097 9.106 10.028 1.00 91.56 88 GLU A C 1
ATOM 663 O O . GLU A 1 88 ? -8.214 9.496 10.356 1.00 91.56 88 GLU A O 1
ATOM 668 N N . CYS A 1 89 ? -6.917 8.293 8.982 1.00 90.38 89 CYS A N 1
ATOM 669 C CA . CYS A 1 89 ? -8.012 7.929 8.079 1.00 90.38 89 CYS A CA 1
ATOM 670 C C . CYS A 1 89 ? -9.056 7.001 8.720 1.00 90.38 89 CYS A C 1
ATOM 672 O O . CYS A 1 89 ? -10.180 6.927 8.228 1.00 90.38 89 CYS A O 1
ATOM 674 N N . LEU A 1 90 ? -8.684 6.251 9.761 1.00 88.38 90 LEU A N 1
ATOM 675 C CA . LEU A 1 90 ? -9.601 5.376 10.496 1.00 88.38 90 LEU A CA 1
ATOM 676 C C . LEU A 1 90 ? -10.319 6.089 11.646 1.00 88.38 90 LEU A C 1
ATOM 678 O O . LEU A 1 90 ? -11.400 5.652 12.025 1.00 88.38 90 LEU A O 1
ATOM 682 N N . SER A 1 91 ? -9.719 7.139 12.209 1.00 88.81 91 SER A N 1
ATOM 683 C CA . SER A 1 91 ? -10.282 7.878 13.346 1.00 88.81 91 SER A CA 1
ATOM 684 C C . SER A 1 91 ? -11.151 9.058 12.910 1.00 88.81 91 SER A C 1
ATOM 686 O O . SER A 1 91 ? -12.015 9.483 13.672 1.00 88.81 91 SER A O 1
ATOM 688 N N . ASP A 1 92 ? -10.911 9.605 11.715 1.00 86.31 92 ASP A N 1
ATOM 689 C CA . ASP A 1 92 ? -11.672 10.721 11.157 1.00 86.31 92 ASP A CA 1
ATOM 690 C C . ASP A 1 92 ? -12.745 10.224 10.174 1.00 86.31 92 ASP A C 1
ATOM 692 O O . ASP A 1 92 ? -12.445 9.764 9.064 1.00 86.31 92 ASP A O 1
ATOM 696 N N . ASP A 1 93 ? -14.010 10.376 10.571 1.00 76.50 93 ASP A N 1
ATOM 697 C CA . ASP A 1 93 ? -15.188 10.017 9.774 1.00 76.50 93 ASP A CA 1
ATOM 698 C C . ASP A 1 93 ? -15.261 10.763 8.426 1.00 76.50 93 ASP A C 1
ATOM 700 O O . ASP A 1 93 ? -15.933 10.305 7.500 1.00 76.50 93 ASP A O 1
ATOM 704 N N . SER A 1 94 ? -14.568 11.900 8.280 1.00 79.31 94 SER A N 1
ATOM 705 C CA . SER A 1 94 ? -14.553 12.688 7.042 1.00 79.31 94 SER A CA 1
ATOM 706 C C . SER A 1 94 ? -13.564 12.180 5.983 1.00 79.31 94 SER A C 1
ATOM 708 O O . SER A 1 94 ? -13.757 12.443 4.793 1.00 79.31 94 SER A O 1
ATOM 710 N N . LEU A 1 95 ? -12.523 11.437 6.381 1.00 82.38 95 LEU A N 1
ATOM 711 C CA . LEU A 1 95 ? -11.493 10.913 5.473 1.00 82.38 95 LEU A CA 1
ATOM 712 C C . LEU A 1 95 ? -11.812 9.482 5.032 1.00 82.38 95 LEU A C 1
ATOM 714 O O . LEU A 1 95 ? -11.858 9.173 3.834 1.00 82.38 95 LEU A O 1
ATOM 718 N N . GLY A 1 96 ? -12.023 8.603 6.012 1.00 88.69 96 GLY A N 1
ATOM 719 C CA . GLY A 1 96 ? -12.341 7.197 5.812 1.00 88.69 96 GLY A CA 1
ATOM 720 C C . GLY A 1 96 ? -11.362 6.411 4.923 1.00 88.69 96 GLY A C 1
ATOM 721 O O . GLY A 1 96 ? -10.267 6.837 4.540 1.00 88.69 96 GLY A O 1
ATOM 722 N N . LEU A 1 97 ? -11.798 5.210 4.531 1.00 88.81 97 LEU A N 1
ATOM 723 C CA . LEU A 1 97 ? -11.004 4.283 3.713 1.00 88.81 97 LEU A CA 1
ATOM 724 C C . LEU A 1 97 ? -10.768 4.775 2.275 1.00 88.81 97 LEU A C 1
ATOM 726 O O . LEU A 1 97 ? -9.809 4.350 1.632 1.00 88.81 97 LEU A O 1
ATOM 730 N N . GLY A 1 98 ? -11.626 5.656 1.752 1.00 90.12 98 GLY A N 1
ATOM 731 C CA . GLY A 1 98 ? -11.484 6.196 0.397 1.00 90.12 98 GLY A CA 1
ATOM 732 C C . GLY A 1 98 ? -10.242 7.075 0.258 1.00 90.12 98 GLY A C 1
ATOM 733 O O . GLY A 1 98 ? -9.456 6.904 -0.676 1.00 90.12 98 GLY A O 1
ATOM 734 N N . VAL A 1 99 ? -10.013 7.968 1.224 1.00 93.44 99 VAL A N 1
ATOM 735 C CA . VAL A 1 99 ? -8.810 8.808 1.237 1.00 93.44 99 VAL A CA 1
ATOM 736 C C . VAL A 1 99 ? -7.561 7.963 1.467 1.00 93.44 99 VAL A C 1
ATOM 738 O O . VAL A 1 99 ? -6.570 8.153 0.759 1.00 93.44 99 VAL A O 1
ATOM 741 N N . LEU A 1 100 ? -7.621 6.986 2.379 1.00 93.81 100 LEU A N 1
ATOM 742 C CA . LEU A 1 100 ? -6.510 6.061 2.611 1.00 93.81 100 LEU A CA 1
ATOM 743 C C . LEU A 1 100 ? -6.111 5.325 1.325 1.00 93.81 100 LEU A C 1
ATOM 745 O O . LEU A 1 100 ? -4.928 5.251 0.998 1.00 93.81 100 LEU A O 1
ATOM 749 N N . TYR A 1 101 ? -7.093 4.844 0.558 1.00 94.19 101 TYR A N 1
ATOM 750 C CA . TYR A 1 101 ? -6.858 4.206 -0.737 1.00 94.19 101 TYR A CA 1
ATOM 751 C C . TYR A 1 101 ? -6.138 5.140 -1.715 1.00 94.19 101 TYR A C 1
ATOM 753 O O . TYR A 1 101 ? -5.128 4.758 -2.304 1.00 94.19 101 TYR A O 1
ATOM 761 N N . HIS A 1 102 ? -6.620 6.374 -1.871 1.00 93.44 102 HIS A N 1
ATOM 762 C CA . HIS A 1 102 ? -6.006 7.336 -2.785 1.00 93.44 102 HIS A CA 1
ATOM 763 C C . HIS A 1 102 ? -4.573 7.707 -2.385 1.00 93.44 102 HIS A C 1
ATOM 765 O O . HIS A 1 102 ? -3.702 7.781 -3.256 1.00 93.44 102 HIS A O 1
ATOM 771 N N . ARG A 1 103 ? -4.318 7.916 -1.086 1.00 94.62 103 ARG A N 1
ATOM 772 C CA . ARG A 1 103 ? -2.973 8.203 -0.562 1.00 94.62 103 ARG A CA 1
ATOM 773 C C . ARG A 1 103 ? -2.029 7.020 -0.810 1.00 94.62 103 ARG A C 1
ATOM 775 O O . ARG A 1 103 ? -0.951 7.219 -1.365 1.00 94.62 103 ARG A O 1
ATOM 782 N N . LEU A 1 104 ? -2.478 5.798 -0.517 1.00 94.38 104 LEU A N 1
ATOM 783 C CA . LEU A 1 104 ? -1.703 4.575 -0.740 1.00 94.38 104 LEU A CA 1
ATOM 784 C C . LEU A 1 104 ? -1.355 4.355 -2.218 1.00 94.38 104 LEU A C 1
ATOM 786 O O . LEU A 1 104 ? -0.208 4.067 -2.544 1.00 94.38 104 LEU A O 1
ATOM 790 N N . VAL A 1 105 ? -2.322 4.516 -3.127 1.00 92.50 105 VAL A N 1
ATOM 791 C CA . VAL A 1 105 ? -2.078 4.365 -4.573 1.00 92.50 105 VAL A CA 1
ATOM 792 C C . VAL A 1 105 ? -1.047 5.380 -5.062 1.00 92.50 105 VAL A C 1
ATOM 794 O O . VAL A 1 105 ? -0.181 5.036 -5.862 1.00 92.50 105 VAL A O 1
ATOM 797 N N . ARG A 1 106 ? -1.109 6.625 -4.579 1.00 92.88 106 ARG A N 1
ATOM 798 C CA . ARG A 1 106 ? -0.126 7.652 -4.939 1.00 92.88 106 ARG A CA 1
ATOM 799 C C . ARG A 1 106 ? 1.278 7.289 -4.453 1.00 92.88 106 ARG A C 1
ATOM 801 O O . ARG A 1 106 ? 2.214 7.374 -5.243 1.00 92.88 106 ARG A O 1
ATOM 808 N N . ASP A 1 107 ? 1.408 6.846 -3.204 1.00 93.00 107 ASP A N 1
ATOM 809 C CA . ASP A 1 107 ? 2.692 6.409 -2.647 1.00 93.00 107 ASP A CA 1
ATOM 810 C C . ASP A 1 107 ? 3.279 5.219 -3.419 1.00 93.00 107 ASP A C 1
ATOM 812 O O . ASP A 1 107 ? 4.473 5.206 -3.718 1.00 93.00 107 ASP A O 1
ATOM 816 N N . LEU A 1 108 ? 2.442 4.251 -3.805 1.00 90.62 108 LEU A N 1
ATOM 817 C CA . LEU A 1 108 ? 2.857 3.122 -4.640 1.00 90.62 108 LEU A CA 1
ATOM 818 C C . LEU A 1 108 ? 3.363 3.577 -6.011 1.00 90.62 108 LEU A C 1
ATOM 820 O O . 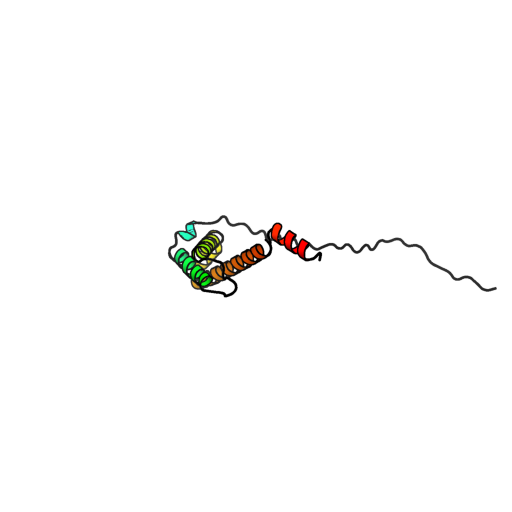LEU A 1 108 ? 4.415 3.129 -6.455 1.00 90.62 108 LEU A O 1
ATOM 824 N N . ILE A 1 109 ? 2.659 4.496 -6.676 1.00 89.12 109 ILE A N 1
ATOM 825 C CA . ILE A 1 109 ? 3.105 5.045 -7.966 1.00 89.12 109 ILE A CA 1
ATOM 826 C C . ILE A 1 109 ? 4.463 5.738 -7.817 1.00 89.12 109 ILE A C 1
ATOM 828 O O . ILE A 1 109 ? 5.355 5.541 -8.645 1.00 89.12 109 ILE A O 1
ATOM 832 N N . ASP A 1 110 ? 4.636 6.543 -6.769 1.00 89.00 110 ASP A N 1
ATOM 833 C CA . ASP A 1 110 ? 5.890 7.251 -6.517 1.00 89.00 110 ASP A CA 1
ATOM 834 C C . ASP A 1 110 ? 7.037 6.270 -6.224 1.00 89.00 110 ASP A C 1
ATOM 836 O O . ASP A 1 110 ? 8.158 6.469 -6.707 1.00 89.00 110 ASP A O 1
ATOM 840 N N . ARG A 1 111 ? 6.756 5.172 -5.509 1.00 86.88 111 ARG A N 1
ATOM 841 C CA . ARG A 1 111 ? 7.703 4.081 -5.247 1.00 86.88 111 ARG A CA 1
ATOM 842 C C . ARG A 1 111 ? 8.131 3.383 -6.535 1.00 86.88 111 ARG A C 1
ATOM 844 O O . ARG A 1 111 ? 9.326 3.339 -6.816 1.00 86.88 111 ARG A O 1
ATOM 851 N N . VAL A 1 112 ? 7.180 2.958 -7.366 1.00 83.75 112 VAL A N 1
ATOM 852 C CA . VAL A 1 112 ? 7.473 2.292 -8.647 1.00 83.75 112 VAL A CA 1
ATOM 853 C C . VAL A 1 112 ? 8.273 3.196 -9.572 1.00 83.75 112 VAL A C 1
ATOM 855 O O . VAL A 1 112 ? 9.268 2.764 -10.149 1.00 83.75 112 VAL A O 1
ATOM 858 N N . LYS A 1 113 ? 7.895 4.474 -9.697 1.00 83.56 113 LYS A N 1
ATOM 859 C CA . LYS A 1 113 ? 8.651 5.447 -10.503 1.00 83.56 113 LYS A CA 1
ATOM 860 C C . LYS A 1 113 ? 10.074 5.619 -9.991 1.00 83.56 113 LYS A C 1
ATOM 862 O O . LYS A 1 113 ? 11.014 5.731 -10.778 1.00 83.56 113 LYS A O 1
ATOM 867 N N . THR A 1 114 ? 10.231 5.649 -8.673 1.00 83.44 114 THR A N 1
ATOM 868 C CA . THR A 1 114 ? 11.533 5.758 -8.023 1.00 83.44 114 THR A CA 1
ATOM 869 C C . THR A 1 114 ? 12.389 4.528 -8.323 1.00 83.44 114 THR A C 1
ATOM 871 O O . THR A 1 114 ? 13.524 4.677 -8.772 1.00 83.44 114 THR A O 1
ATOM 874 N N . GLU A 1 115 ? 11.848 3.322 -8.173 1.00 78.88 115 GLU A N 1
ATOM 875 C CA . GLU A 1 115 ? 12.551 2.075 -8.485 1.00 78.88 115 GLU A CA 1
ATOM 876 C C . GLU A 1 115 ? 12.865 1.915 -9.971 1.00 78.88 115 GLU A C 1
ATOM 878 O O . GLU A 1 115 ? 13.978 1.533 -10.324 1.00 78.88 115 GLU A O 1
ATOM 883 N N . ALA A 1 116 ? 11.931 2.251 -10.862 1.00 76.06 116 ALA A N 1
ATOM 884 C CA . ALA A 1 116 ? 12.165 2.268 -12.304 1.00 76.06 116 ALA A CA 1
ATOM 885 C C . ALA A 1 116 ? 13.310 3.229 -12.664 1.00 76.06 116 ALA A C 1
ATOM 887 O O . ALA A 1 116 ? 14.226 2.863 -13.400 1.00 76.06 116 ALA A O 1
ATOM 888 N N . LYS A 1 117 ? 13.332 4.427 -12.067 1.00 74.75 117 LYS A N 1
ATOM 889 C CA . LYS A 1 117 ? 14.428 5.391 -12.233 1.00 74.75 117 LYS A CA 1
ATOM 890 C C . LYS A 1 117 ? 15.766 4.849 -11.725 1.00 74.75 117 LYS A C 1
ATOM 892 O O . LYS A 1 117 ? 16.790 5.086 -12.365 1.00 74.75 117 LYS A O 1
ATOM 897 N N . TYR A 1 118 ? 15.782 4.146 -10.592 1.00 72.81 118 TYR A N 1
ATOM 898 C CA . TYR A 1 118 ? 17.003 3.511 -10.094 1.00 72.81 118 TYR A CA 1
ATOM 899 C C . TYR A 1 118 ? 17.461 2.375 -11.014 1.00 72.81 118 TYR A C 1
ATOM 901 O O . TYR A 1 118 ? 18.638 2.349 -11.365 1.00 72.81 118 TYR A O 1
ATOM 909 N N . ARG A 1 119 ? 16.553 1.516 -11.493 1.00 67.88 119 ARG A N 1
ATOM 910 C CA . ARG A 1 119 ? 16.865 0.455 -12.467 1.00 67.88 119 ARG A CA 1
ATOM 911 C C . ARG A 1 119 ? 17.480 1.008 -13.752 1.00 67.88 119 ARG A C 1
ATOM 913 O O . ARG A 1 119 ? 18.516 0.513 -14.172 1.00 67.88 119 ARG A O 1
ATOM 920 N N . ILE A 1 120 ? 16.927 2.089 -14.311 1.00 65.31 120 ILE A N 1
ATOM 921 C CA . ILE A 1 120 ? 17.493 2.771 -15.493 1.00 65.31 120 ILE A CA 1
ATOM 922 C C . ILE A 1 120 ? 18.916 3.288 -15.226 1.00 65.31 120 ILE A C 1
ATOM 924 O O . ILE A 1 120 ? 19.753 3.307 -16.122 1.00 65.31 120 ILE A O 1
ATOM 928 N N . ARG A 1 121 ? 19.208 3.724 -13.995 1.00 60.00 121 ARG A N 1
ATOM 929 C CA . ARG A 1 121 ? 20.525 4.259 -13.624 1.00 60.00 121 ARG A CA 1
ATOM 930 C C . ARG A 1 121 ? 21.566 3.166 -13.360 1.00 60.00 121 ARG A C 1
ATOM 932 O O . ARG A 1 121 ? 22.759 3.448 -13.437 1.00 60.00 121 ARG A O 1
ATOM 939 N N . HIS A 1 122 ? 21.131 1.944 -13.066 1.00 56.50 122 HIS A N 1
ATOM 940 C CA . HIS A 1 122 ? 21.985 0.772 -12.902 1.00 56.50 122 HIS A CA 1
ATOM 941 C C . HIS A 1 122 ? 22.197 0.053 -14.244 1.00 56.50 122 HIS A C 1
ATOM 943 O O . HIS A 1 122 ? 21.901 -1.130 -14.391 1.00 56.50 122 HIS A O 1
ATOM 949 N N . THR A 1 123 ? 22.754 0.758 -15.229 1.00 54.03 123 THR A N 1
ATOM 950 C CA . THR A 1 123 ? 23.417 0.100 -16.361 1.00 54.03 123 THR A CA 1
ATOM 951 C C . THR A 1 123 ? 24.612 -0.675 -15.804 1.00 54.03 123 THR A C 1
ATOM 953 O O . THR A 1 123 ? 25.413 -0.108 -15.056 1.00 54.03 123 THR A O 1
ATOM 956 N N . SER A 1 124 ? 24.717 -1.974 -16.099 1.00 56.81 124 SER A N 1
ATOM 957 C CA . SER A 1 124 ? 25.837 -2.793 -15.622 1.00 56.81 124 SER A CA 1
ATOM 958 C C . SER A 1 124 ? 27.171 -2.202 -16.091 1.00 56.81 124 SER A C 1
ATOM 960 O O . SER A 1 124 ? 27.247 -1.574 -17.148 1.00 56.81 124 SER A O 1
ATOM 962 N N . TYR A 1 125 ? 28.232 -2.397 -15.303 1.00 57.84 125 TYR A N 1
ATOM 963 C CA . TYR A 1 125 ? 29.588 -1.969 -15.665 1.00 57.84 125 TYR A CA 1
ATOM 964 C C . TYR A 1 125 ? 29.980 -2.462 -17.069 1.00 57.84 125 TYR A C 1
ATOM 966 O O . TYR A 1 125 ? 30.539 -1.700 -17.847 1.00 57.84 125 TYR A O 1
ATOM 974 N N . GLU A 1 126 ? 29.580 -3.684 -17.427 1.00 54.91 126 GLU A N 1
ATOM 975 C CA . GLU A 1 126 ? 29.783 -4.261 -18.760 1.00 54.91 126 GLU A CA 1
ATOM 976 C C . GLU A 1 126 ? 29.037 -3.497 -19.860 1.00 54.91 126 GLU A C 1
ATOM 978 O O . GLU A 1 126 ? 29.644 -3.141 -20.862 1.00 54.91 126 GLU A O 1
ATOM 983 N N . ALA A 1 127 ? 27.764 -3.141 -19.662 1.00 62.78 127 ALA A N 1
ATOM 984 C CA . ALA A 1 127 ? 27.013 -2.350 -20.639 1.00 62.78 127 ALA A CA 1
ATOM 985 C C . ALA A 1 127 ? 27.542 -0.906 -20.768 1.00 62.78 127 ALA A C 1
ATOM 987 O O . ALA A 1 127 ? 27.454 -0.302 -21.838 1.00 62.78 127 ALA A O 1
ATOM 988 N N . ALA A 1 128 ? 28.126 -0.353 -19.700 1.00 60.72 128 ALA A N 1
ATOM 989 C CA . ALA A 1 128 ? 28.827 0.928 -19.749 1.00 60.72 128 ALA A CA 1
ATOM 990 C C . ALA A 1 128 ? 30.185 0.828 -20.480 1.00 60.72 128 ALA A C 1
ATOM 992 O O . ALA A 1 128 ? 30.533 1.735 -21.237 1.00 60.72 128 ALA A O 1
ATOM 993 N N . CYS A 1 129 ? 30.928 -0.269 -20.295 1.00 60.75 129 CYS A N 1
ATOM 994 C CA . CYS A 1 129 ? 32.183 -0.551 -20.998 1.00 60.75 129 CYS A CA 1
ATOM 995 C C . CYS A 1 129 ? 31.963 -0.822 -22.496 1.00 60.75 129 CYS A C 1
ATOM 997 O O . CYS A 1 129 ? 32.630 -0.192 -23.314 1.00 60.75 129 CYS A O 1
ATOM 999 N N . ASP A 1 130 ? 30.977 -1.642 -22.862 1.00 60.31 130 ASP A N 1
ATOM 1000 C CA . ASP A 1 130 ? 30.615 -1.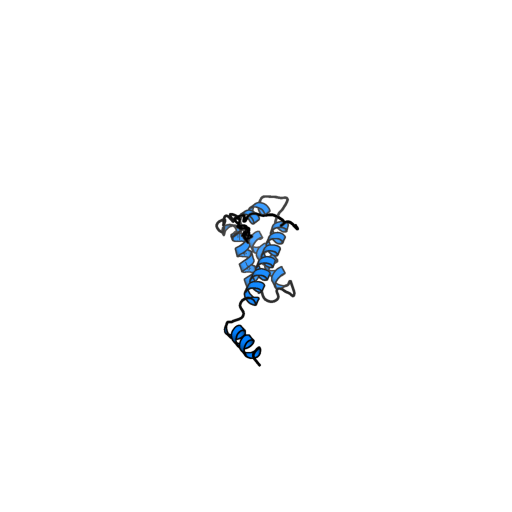937 -24.258 1.00 60.31 130 ASP A CA 1
ATOM 1001 C C . ASP A 1 130 ? 30.190 -0.677 -25.030 1.00 60.31 130 ASP A C 1
ATOM 1003 O O . ASP A 1 130 ? 30.540 -0.491 -26.199 1.00 60.31 130 ASP A O 1
ATOM 1007 N N . ALA A 1 131 ? 29.438 0.222 -24.384 1.00 62.53 131 ALA A N 1
ATOM 1008 C CA . ALA A 1 131 ? 29.050 1.498 -24.981 1.00 62.53 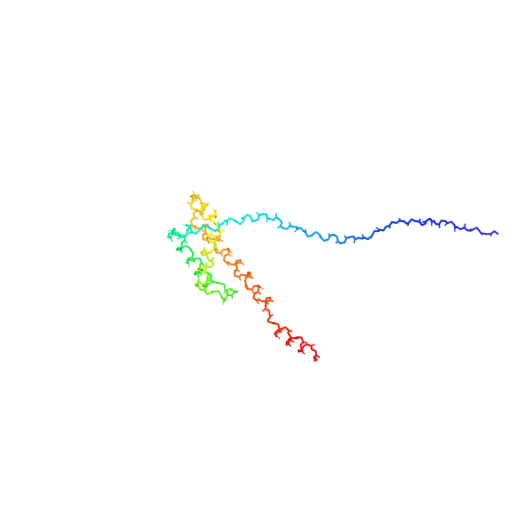131 ALA A CA 1
ATOM 1009 C C . ALA A 1 131 ? 30.259 2.432 -25.189 1.00 62.53 131 ALA A C 1
ATOM 1011 O O . ALA A 1 131 ? 30.333 3.130 -26.202 1.00 62.53 131 ALA A O 1
ATOM 1012 N N . ALA A 1 132 ? 31.220 2.427 -24.260 1.00 61.38 132 ALA A N 1
ATOM 1013 C CA . ALA A 1 132 ? 32.452 3.206 -24.371 1.00 61.38 132 ALA A CA 1
ATOM 1014 C C . ALA A 1 132 ? 33.410 2.657 -25.444 1.00 61.38 132 ALA A C 1
ATOM 1016 O O . ALA A 1 132 ? 34.133 3.431 -26.072 1.00 61.38 132 ALA A O 1
ATOM 1017 N N . GLU A 1 133 ? 33.404 1.344 -25.679 1.00 57.56 133 GLU A N 1
ATOM 1018 C CA . GLU A 1 133 ? 34.223 0.694 -26.705 1.00 57.56 133 GLU A CA 1
ATOM 1019 C C . GLU A 1 133 ? 33.635 0.895 -28.115 1.00 57.56 133 GLU A C 1
ATOM 1021 O O . GLU A 1 133 ? 34.366 1.230 -29.048 1.00 57.56 133 GLU A O 1
ATOM 1026 N N . LYS A 1 134 ? 32.302 0.837 -28.264 1.00 63.09 134 LYS A N 1
ATOM 1027 C CA . LYS A 1 134 ? 31.606 1.135 -29.535 1.00 63.09 134 LYS A CA 1
ATOM 1028 C C . LYS A 1 134 ? 31.630 2.609 -29.946 1.00 63.09 134 LYS A C 1
ATOM 1030 O O . LYS A 1 134 ? 31.519 2.896 -31.132 1.00 63.09 134 LYS A O 1
ATOM 1035 N N . GLY A 1 135 ? 31.780 3.543 -29.006 1.00 56.56 135 GLY A N 1
ATOM 1036 C CA . GLY A 1 135 ? 31.894 4.981 -29.297 1.00 56.56 135 GLY A CA 1
ATOM 1037 C C . GLY A 1 135 ? 33.282 5.438 -29.767 1.00 56.56 135 GLY A C 1
ATOM 1038 O O . GLY A 1 135 ? 33.497 6.636 -29.936 1.00 56.56 135 GLY A O 1
ATOM 1039 N N . ARG A 1 136 ? 34.237 4.511 -29.923 1.00 53.09 136 ARG A N 1
ATOM 1040 C CA . ARG A 1 136 ? 35.652 4.792 -30.212 1.00 53.09 136 ARG A CA 1
ATOM 1041 C C . ARG A 1 136 ? 36.093 4.397 -31.632 1.00 53.09 136 ARG A C 1
ATOM 1043 O O . ARG A 1 136 ? 37.293 4.437 -31.903 1.00 53.09 136 ARG A O 1
ATOM 1050 N N . VAL A 1 137 ? 35.144 4.021 -32.497 1.00 44.47 137 VAL A N 1
ATOM 1051 C CA . VAL A 1 137 ? 35.347 3.682 -33.920 1.00 44.47 137 VAL A CA 1
ATOM 1052 C C . VAL A 1 137 ? 34.913 4.839 -34.807 1.00 44.47 137 VAL A C 1
ATOM 1054 O O . VAL A 1 137 ? 33.805 5.369 -34.566 1.00 44.47 137 VAL A O 1
#

Radius of gyration: 28.38 Å; chains: 1; bounding box: 71×83×48 Å